Protein AF-A0AAD4Z0K3-F1 (afdb_monomer)

Sequence (74 aa):
MKISHACEVTELQRFPVLRKHLDEVMVKFFHHGVEPVERMIGNLIEMEVSLFCSYNEYQRSYSLRFSSKQSLAM

Radius of gyration: 27.38 Å; Cα contacts (8 Å, |Δi|>4): 6; chains: 1; bounding box: 45×16×79 Å

Solvent-accessible surface area (backbone atoms only — not comparable to full-atom values): 4196 Å² total; per-residue (Å²): 133,90,72,54,67,68,53,54,62,64,57,35,62,76,35,59,68,60,39,52,52,50,51,53,51,49,51,53,51,46,64,67,47,46,61,59,49,53,50,52,54,51,53,53,51,51,52,53,51,52,51,51,53,52,50,52,51,50,53,50,54,52,53,51,52,53,54,51,55,55,66,72,73,109

Secondary structure (DSSP, 8-state):
----HHHHHHTTTT-HHHHHHHHHHHHHHHHHHHHHHHHHHHHHHHHHHHHHHHHHHHHHHHHHHHHHHHHT--

Structure (mmCIF, N/CA/C/O backbone):
data_AF-A0AAD4Z0K3-F1
#
_entry.id   AF-A0AAD4Z0K3-F1
#
loop_
_atom_site.group_PDB
_atom_site.id
_atom_site.type_symbol
_atom_site.label_atom_id
_atom_site.label_alt_id
_atom_site.label_comp_id
_atom_site.label_asym_id
_atom_site.label_entity_id
_atom_site.label_seq_id
_atom_site.pdbx_PDB_ins_code
_atom_site.Cartn_x
_atom_site.Cartn_y
_atom_site.Cartn_z
_atom_site.occupancy
_atom_site.B_iso_or_equiv
_atom_site.auth_seq_id
_atom_site.auth_comp_id
_atom_site.auth_asym_id
_atom_site.auth_atom_id
_atom_site.pdbx_PDB_model_num
ATOM 1 N N . MET A 1 1 ? -0.508 -4.348 9.613 1.00 50.41 1 MET A N 1
ATOM 2 C CA . MET A 1 1 ? 0.029 -3.965 10.936 1.00 50.41 1 MET A CA 1
ATOM 3 C C . MET A 1 1 ? 0.264 -5.248 11.721 1.00 50.41 1 MET A C 1
ATOM 5 O O . MET A 1 1 ? -0.693 -5.976 11.933 1.00 50.41 1 MET A O 1
ATOM 9 N N . LYS A 1 2 ? 1.516 -5.605 12.045 1.00 52.97 2 LYS A N 1
ATOM 10 C CA . LYS A 1 2 ? 1.798 -6.788 12.877 1.00 52.97 2 LYS A CA 1
ATOM 11 C C . LYS A 1 2 ? 1.639 -6.377 14.335 1.00 52.97 2 LYS A C 1
ATOM 13 O O . LYS A 1 2 ? 2.538 -5.763 14.901 1.00 52.97 2 LYS A O 1
ATOM 18 N N . ILE A 1 3 ? 0.477 -6.659 14.908 1.00 66.94 3 ILE A N 1
ATOM 19 C CA . ILE A 1 3 ? 0.300 -6.576 16.355 1.00 66.94 3 ILE A CA 1
ATOM 20 C C . ILE A 1 3 ? 1.115 -7.731 16.940 1.00 66.94 3 ILE A C 1
ATOM 22 O O . ILE A 1 3 ? 1.107 -8.837 16.398 1.00 66.94 3 ILE A O 1
ATOM 26 N N . SER A 1 4 ? 1.880 -7.472 18.000 1.00 69.25 4 SER A N 1
ATOM 27 C CA . SER A 1 4 ? 2.532 -8.554 18.738 1.00 69.25 4 SER A CA 1
ATOM 28 C C . SER A 1 4 ? 1.467 -9.570 19.142 1.00 69.25 4 SER A C 1
ATOM 30 O O . SER A 1 4 ? 0.462 -9.192 19.743 1.00 69.25 4 SER A O 1
ATOM 32 N N . HIS A 1 5 ? 1.681 -10.849 18.834 1.00 64.62 5 HIS A N 1
ATOM 33 C CA . HIS A 1 5 ? 0.711 -11.896 19.153 1.00 64.62 5 HIS A CA 1
ATOM 34 C C . HIS A 1 5 ? 0.400 -11.940 20.664 1.00 64.62 5 HIS A C 1
ATOM 36 O O . HIS A 1 5 ? -0.733 -12.178 21.069 1.00 64.62 5 HIS A O 1
ATOM 42 N N . ALA A 1 6 ? 1.373 -11.573 21.507 1.00 65.00 6 ALA A N 1
ATOM 43 C CA . ALA A 1 6 ? 1.176 -11.421 22.948 1.00 65.00 6 ALA A CA 1
ATOM 44 C C . ALA A 1 6 ? 0.217 -10.267 23.315 1.00 65.00 6 ALA A C 1
ATOM 46 O O . ALA A 1 6 ? -0.573 -10.392 24.251 1.00 65.00 6 ALA A O 1
ATOM 47 N N . CYS A 1 7 ? 0.249 -9.158 22.568 1.00 63.06 7 CYS A N 1
ATOM 48 C CA . CYS A 1 7 ? -0.665 -8.025 22.747 1.00 63.06 7 CYS A CA 1
ATOM 49 C C . CYS A 1 7 ? -2.089 -8.371 22.268 1.00 63.06 7 CYS A C 1
ATOM 51 O O . CYS A 1 7 ? -3.073 -8.016 22.916 1.00 63.06 7 CYS A O 1
ATOM 53 N N . GLU A 1 8 ? -2.202 -9.150 21.190 1.00 65.81 8 GLU A N 1
ATOM 54 C CA . GLU A 1 8 ? -3.483 -9.620 20.649 1.00 65.81 8 GLU A CA 1
ATOM 55 C C . GLU A 1 8 ? -4.208 -10.613 21.576 1.00 65.81 8 GLU A C 1
ATOM 57 O O . GLU A 1 8 ? -5.431 -10.560 21.724 1.00 65.81 8 GLU A O 1
ATOM 62 N N . VAL A 1 9 ? -3.462 -11.506 22.230 1.00 63.97 9 VAL A N 1
ATOM 63 C CA . VAL A 1 9 ? -4.033 -12.556 23.087 1.00 63.97 9 VAL A CA 1
ATOM 64 C C . VAL A 1 9 ? -4.375 -12.044 24.489 1.00 63.97 9 VAL A C 1
ATOM 66 O O . VAL A 1 9 ? -5.383 -12.459 25.052 1.00 63.97 9 VAL A O 1
ATOM 69 N N . THR A 1 10 ? -3.586 -11.130 25.057 1.00 64.69 10 THR A N 1
ATOM 70 C CA . THR A 1 10 ? -3.709 -10.786 26.489 1.00 64.69 10 THR A CA 1
ATOM 71 C C . THR A 1 10 ? -4.538 -9.522 26.739 1.00 64.69 10 THR A C 1
ATOM 73 O O . THR A 1 10 ? -5.327 -9.472 27.681 1.00 64.69 10 THR A O 1
ATOM 76 N N . GLU A 1 11 ? -4.399 -8.503 25.887 1.00 64.88 11 GLU A N 1
ATOM 77 C CA . GLU A 1 11 ? -5.008 -7.180 26.106 1.00 64.88 11 GLU A CA 1
ATOM 78 C C . GLU A 1 11 ? -6.306 -7.016 25.301 1.00 64.88 11 GLU A C 1
ATOM 80 O O . G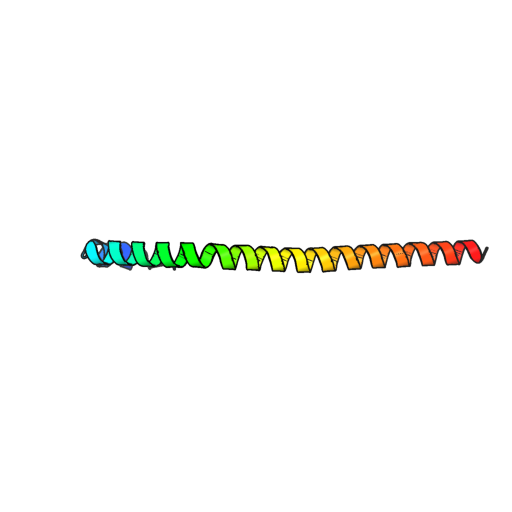LU A 1 11 ? -7.318 -6.545 25.817 1.00 64.88 11 GLU A O 1
ATOM 85 N N . LEU A 1 12 ? -6.321 -7.481 24.048 1.00 67.38 12 LEU A N 1
ATOM 86 C CA . LEU A 1 12 ? -7.478 -7.362 23.152 1.00 67.38 12 LEU A CA 1
ATOM 87 C C . LEU A 1 12 ? -8.606 -8.355 23.462 1.00 67.38 12 LEU A C 1
ATOM 89 O O . LEU A 1 12 ? -9.774 -8.040 23.241 1.00 67.38 12 LEU A O 1
ATOM 93 N N . GLN A 1 13 ? -8.294 -9.534 24.008 1.00 68.19 13 GLN A N 1
ATOM 94 C CA . GLN A 1 13 ? -9.322 -10.472 24.483 1.00 68.19 13 GLN A CA 1
ATOM 95 C C . GLN A 1 13 ? -10.037 -9.974 25.744 1.00 68.19 13 GLN A C 1
ATOM 97 O O . GLN A 1 13 ? -11.217 -10.256 25.939 1.00 68.19 13 GLN A O 1
ATOM 102 N N . ARG A 1 14 ? -9.343 -9.191 26.577 1.00 79.56 14 ARG A N 1
ATOM 103 C CA . ARG A 1 14 ? -9.895 -8.619 27.811 1.00 79.56 14 ARG A CA 1
ATOM 104 C C . ARG A 1 14 ? -10.933 -7.525 27.538 1.00 79.56 14 ARG A C 1
ATOM 106 O O . ARG A 1 14 ? -11.803 -7.290 28.372 1.00 79.56 14 ARG A O 1
ATOM 113 N N . PHE A 1 15 ? -10.873 -6.900 26.358 1.00 79.12 15 PHE A N 1
ATOM 114 C CA . PHE A 1 15 ? -11.775 -5.832 25.926 1.00 79.12 15 PHE A CA 1
ATOM 115 C C . PHE A 1 15 ? -12.394 -6.145 24.550 1.00 79.12 15 PHE A C 1
ATOM 117 O O . PHE A 1 15 ? -11.977 -5.581 23.533 1.00 79.12 15 PHE A O 1
ATOM 124 N N . PRO A 1 16 ? -13.431 -7.001 24.487 1.00 77.94 16 PRO A N 1
ATOM 125 C CA . PRO A 1 16 ? -14.015 -7.459 23.221 1.00 77.94 16 PRO A CA 1
ATOM 126 C C . PRO A 1 16 ? -14.602 -6.321 22.370 1.00 77.94 16 PRO A C 1
ATOM 128 O O . PRO A 1 16 ? -14.568 -6.380 21.142 1.00 77.94 16 PRO A O 1
ATOM 131 N N . VAL A 1 17 ? -15.093 -5.251 23.006 1.00 85.38 17 VAL A N 1
ATOM 132 C CA . VAL A 1 17 ? -15.603 -4.058 22.308 1.00 85.38 17 VAL A CA 1
ATOM 133 C C . VAL A 1 17 ? -14.474 -3.293 21.612 1.00 85.38 17 VAL A C 1
ATOM 135 O O . VAL A 1 17 ? -14.626 -2.894 20.460 1.00 85.38 17 VAL A O 1
ATOM 138 N N . LEU A 1 18 ? -13.324 -3.133 22.276 1.00 82.00 18 LEU A N 1
ATOM 139 C CA . LEU A 1 18 ? -12.153 -2.464 21.706 1.00 82.00 18 LEU A CA 1
ATOM 140 C C . LEU A 1 18 ? -11.590 -3.254 20.520 1.00 82.00 18 LEU A C 1
ATOM 142 O O . LEU A 1 18 ? -11.264 -2.665 19.493 1.00 82.00 18 LEU A O 1
ATOM 146 N N . ARG A 1 19 ? -11.542 -4.587 20.638 1.00 82.88 19 ARG A N 1
ATOM 147 C CA . ARG A 1 19 ? -11.149 -5.478 19.540 1.00 82.88 19 ARG A CA 1
ATOM 148 C C . ARG A 1 19 ? -12.046 -5.299 18.320 1.00 82.88 19 ARG A C 1
ATOM 150 O O . ARG A 1 19 ? -11.538 -5.053 17.234 1.00 82.88 19 ARG A O 1
ATOM 157 N N . LYS A 1 20 ? -13.368 -5.335 18.512 1.00 84.69 20 LYS A N 1
ATOM 158 C CA . LYS A 1 20 ? -14.327 -5.132 17.420 1.00 84.69 20 LYS A CA 1
ATOM 159 C C . LYS A 1 20 ? -14.133 -3.773 16.738 1.00 84.69 20 LYS A C 1
ATOM 161 O O . LYS A 1 20 ? -14.162 -3.692 15.517 1.00 84.69 20 LYS A O 1
ATOM 166 N N . HIS A 1 21 ? -13.895 -2.717 17.514 1.00 86.12 21 HIS A N 1
ATOM 167 C CA . HIS A 1 21 ? -13.686 -1.381 16.959 1.00 86.12 21 HIS A CA 1
ATOM 168 C C . HIS A 1 21 ? -12.372 -1.271 16.172 1.00 86.12 21 HIS A C 1
ATOM 170 O O . HIS A 1 21 ? -12.338 -0.656 15.108 1.00 86.12 21 HIS A O 1
ATOM 176 N N . LEU A 1 22 ? -11.302 -1.908 16.655 1.00 84.31 22 LE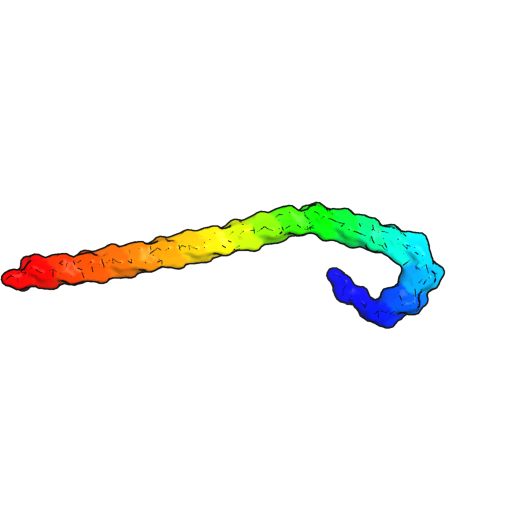U A N 1
ATOM 177 C CA . LEU A 1 22 ? -10.042 -2.010 15.920 1.00 84.31 22 LEU A CA 1
ATOM 178 C C . LEU A 1 22 ? -10.206 -2.793 14.620 1.00 84.31 22 LEU A C 1
ATOM 180 O O . LEU A 1 22 ? -9.741 -2.316 13.590 1.00 84.31 22 LEU A O 1
ATOM 184 N N . ASP A 1 23 ? -10.901 -3.930 14.643 1.00 83.50 23 ASP A N 1
ATOM 185 C CA . ASP A 1 23 ? -11.182 -4.725 13.443 1.00 83.50 23 ASP A CA 1
ATOM 186 C C . ASP A 1 23 ? -11.986 -3.907 12.416 1.00 83.50 23 ASP A C 1
ATOM 188 O O . ASP A 1 23 ? -11.632 -3.862 11.238 1.00 83.50 23 ASP A O 1
ATOM 192 N N . GLU A 1 24 ? -13.012 -3.172 12.854 1.00 88.31 24 GLU A N 1
ATOM 193 C CA . GLU A 1 24 ? -13.806 -2.288 11.989 1.00 88.31 24 GLU A CA 1
ATOM 194 C C . GLU A 1 24 ? -12.972 -1.159 11.365 1.00 88.31 24 GLU A C 1
ATOM 196 O O . GLU A 1 24 ? -13.105 -0.874 10.171 1.00 88.31 24 GLU A O 1
ATOM 201 N N . VAL A 1 25 ? -12.108 -0.509 12.150 1.00 86.19 25 VAL A N 1
ATOM 202 C CA . VAL A 1 25 ? -11.205 0.543 11.655 1.00 86.19 25 VAL A CA 1
ATOM 203 C C . VAL A 1 25 ? -10.189 -0.039 10.677 1.00 86.19 25 VAL A C 1
ATOM 205 O O . VAL A 1 25 ? -9.928 0.562 9.636 1.00 86.19 25 VAL A O 1
ATOM 208 N N . MET A 1 26 ? -9.655 -1.225 10.966 1.00 84.50 26 MET A N 1
ATOM 209 C CA . MET A 1 26 ? -8.666 -1.894 10.128 1.00 84.50 26 MET A CA 1
ATOM 210 C C . MET A 1 26 ? -9.263 -2.311 8.779 1.00 84.50 26 MET A C 1
ATOM 212 O O . MET A 1 26 ? -8.671 -2.032 7.739 1.00 84.50 26 MET A O 1
ATOM 216 N N . VAL A 1 27 ? -10.463 -2.900 8.776 1.00 85.00 27 VAL A N 1
ATOM 217 C CA . VAL A 1 27 ? -11.190 -3.271 7.551 1.00 85.00 27 VAL A CA 1
ATOM 218 C C . VAL A 1 27 ? -11.515 -2.037 6.717 1.00 85.00 27 VAL A C 1
ATOM 220 O O . VAL A 1 27 ? -11.282 -2.044 5.511 1.00 85.00 27 VAL A O 1
ATOM 223 N N . LYS A 1 28 ? -11.995 -0.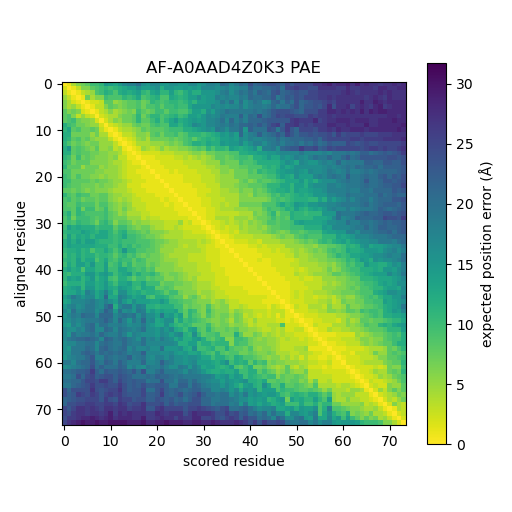952 7.339 1.00 86.31 28 LYS A N 1
ATOM 224 C CA . LYS A 1 28 ? -12.243 0.311 6.629 1.00 86.31 28 LYS A CA 1
ATOM 225 C C . LYS A 1 28 ? -10.956 0.860 6.023 1.00 86.31 28 LYS A C 1
ATOM 227 O O . LYS A 1 28 ? -10.961 1.239 4.857 1.00 86.31 28 LYS A O 1
ATOM 232 N N . PHE A 1 29 ? -9.863 0.875 6.778 1.00 84.44 29 PHE A N 1
ATOM 233 C CA . PHE A 1 29 ? -8.580 1.367 6.291 1.00 84.44 29 PHE A CA 1
ATOM 234 C C . PHE A 1 29 ? -8.067 0.541 5.105 1.00 84.44 29 PHE A C 1
ATOM 236 O O . PHE A 1 29 ? -7.686 1.109 4.086 1.00 84.44 29 PHE A O 1
ATOM 243 N N . PHE A 1 30 ? -8.117 -0.790 5.194 1.00 82.00 30 PHE A N 1
ATOM 244 C CA . PHE A 1 30 ? -7.703 -1.656 4.094 1.00 82.00 30 PHE A CA 1
ATOM 245 C C . PHE A 1 30 ? -8.617 -1.533 2.883 1.00 82.00 30 PHE A C 1
ATOM 247 O O . PHE A 1 30 ? -8.112 -1.379 1.783 1.00 82.00 30 PHE A O 1
ATOM 254 N N . HIS A 1 31 ? -9.936 -1.517 3.055 1.00 86.44 31 HIS A N 1
ATOM 255 C CA . HIS A 1 31 ? -10.859 -1.385 1.929 1.00 86.44 31 HIS A CA 1
ATOM 256 C C . HIS A 1 31 ? -10.600 -0.106 1.117 1.00 86.44 31 HIS A C 1
ATOM 258 O O . HIS A 1 31 ? -10.554 -0.150 -0.107 1.00 86.44 31 HIS A O 1
ATOM 264 N N . HIS A 1 32 ? -10.374 1.028 1.788 1.00 83.94 32 HIS A N 1
ATOM 265 C CA . HIS A 1 32 ? -10.060 2.289 1.107 1.00 83.94 32 HIS A CA 1
ATOM 266 C C . HIS A 1 32 ? -8.611 2.355 0.605 1.00 83.94 32 HIS A C 1
ATOM 268 O O . HIS A 1 32 ? -8.325 3.105 -0.321 1.00 83.94 32 HIS A O 1
ATOM 274 N N . GLY A 1 33 ? -7.693 1.608 1.221 1.00 81.31 33 GLY A N 1
ATOM 275 C CA . GLY A 1 33 ? -6.278 1.576 0.854 1.00 81.31 33 GLY A CA 1
ATOM 276 C C . GLY A 1 33 ? -5.934 0.577 -0.254 1.00 81.31 33 GLY A C 1
ATOM 277 O O . GLY A 1 33 ? -4.921 0.754 -0.920 1.00 81.31 33 GLY A O 1
ATOM 278 N N . VAL A 1 34 ? -6.756 -0.450 -0.477 1.00 86.31 34 VAL A N 1
ATOM 279 C CA . VAL A 1 34 ? -6.501 -1.497 -1.479 1.00 86.31 34 VAL A CA 1
ATOM 280 C C . VAL A 1 34 ? -6.602 -0.936 -2.894 1.00 86.31 34 VAL A C 1
ATOM 282 O O . VAL A 1 34 ? -5.637 -1.046 -3.642 1.00 86.31 34 VAL A O 1
ATOM 285 N N . GLU A 1 35 ? -7.697 -0.255 -3.237 1.00 84.94 35 GLU A N 1
ATOM 286 C CA . GLU A 1 35 ? -7.890 0.318 -4.578 1.00 84.94 35 GLU A CA 1
ATOM 287 C C . GLU A 1 35 ? -6.743 1.261 -5.020 1.00 84.94 35 GLU A C 1
ATOM 289 O O . GLU A 1 35 ? -6.209 1.082 -6.121 1.00 84.94 35 GLU A O 1
ATOM 294 N N . PRO A 1 36 ? -6.292 2.243 -4.208 1.00 88.31 36 PRO A N 1
ATOM 295 C CA . PRO A 1 36 ? -5.186 3.104 -4.609 1.00 88.31 36 PRO A CA 1
ATOM 296 C C . PRO A 1 36 ? -3.857 2.346 -4.694 1.00 88.31 36 PRO A C 1
ATOM 298 O O . PRO A 1 36 ? -3.062 2.646 -5.581 1.00 88.31 36 PRO A O 1
ATOM 301 N N . VAL A 1 37 ? -3.609 1.356 -3.831 1.00 90.94 37 VAL A N 1
ATOM 302 C CA . VAL A 1 37 ? -2.367 0.565 -3.869 1.00 90.94 37 VAL A CA 1
ATOM 303 C C . VAL A 1 37 ? -2.326 -0.347 -5.094 1.00 90.94 37 VAL A C 1
ATOM 305 O O . VAL A 1 37 ? -1.300 -0.400 -5.768 1.00 90.94 37 VAL A O 1
ATOM 308 N N . GLU A 1 38 ? -3.428 -1.011 -5.436 1.00 89.44 38 GLU A N 1
ATOM 309 C CA . GLU A 1 38 ? -3.532 -1.814 -6.658 1.00 89.44 38 GLU A CA 1
ATOM 310 C C . GLU A 1 38 ? -3.309 -0.955 -7.905 1.00 89.44 38 GLU A C 1
ATOM 312 O O . GLU A 1 38 ? -2.530 -1.333 -8.782 1.00 89.44 38 GLU A O 1
ATOM 317 N N . ARG A 1 39 ? -3.899 0.249 -7.950 1.00 92.50 39 ARG A N 1
ATOM 318 C CA . ARG A 1 39 ? -3.659 1.210 -9.035 1.00 92.50 39 ARG A CA 1
ATOM 319 C C . ARG A 1 39 ? -2.199 1.658 -9.093 1.00 92.50 39 ARG A C 1
ATOM 321 O O . ARG A 1 39 ? -1.632 1.733 -10.177 1.00 92.50 39 ARG A O 1
ATOM 328 N N . MET A 1 40 ? -1.574 1.944 -7.950 1.00 92.94 40 MET A N 1
ATOM 329 C CA . MET A 1 40 ? -0.157 2.319 -7.901 1.00 92.94 40 MET A CA 1
ATOM 330 C C . MET A 1 40 ? 0.738 1.202 -8.440 1.00 92.94 40 MET A C 1
ATOM 332 O O . MET A 1 40 ? 1.634 1.476 -9.233 1.00 92.94 40 MET A O 1
ATOM 336 N N . ILE A 1 41 ? 0.482 -0.048 -8.050 1.00 93.31 41 ILE A N 1
ATOM 337 C CA . ILE A 1 41 ? 1.235 -1.207 -8.538 1.00 93.31 41 ILE A CA 1
ATOM 338 C C . ILE A 1 41 ? 1.031 -1.380 -10.048 1.00 93.31 41 ILE A C 1
ATOM 340 O O . ILE A 1 41 ? 2.012 -1.558 -10.767 1.00 93.31 41 ILE A O 1
ATOM 344 N N . GLY A 1 42 ? -0.209 -1.270 -10.537 1.00 94.44 42 GLY A N 1
ATOM 345 C CA . GLY A 1 42 ? -0.519 -1.337 -11.967 1.00 94.44 42 GLY A CA 1
ATOM 346 C C . GLY A 1 42 ? 0.239 -0.282 -12.775 1.00 94.44 42 GLY A C 1
ATOM 347 O O . GLY A 1 42 ? 0.958 -0.624 -13.709 1.00 94.44 42 GLY A O 1
ATOM 348 N N . ASN A 1 43 ? 0.176 0.981 -12.345 1.00 93.12 43 ASN A N 1
ATOM 349 C CA . ASN A 1 43 ? 0.873 2.085 -13.007 1.00 93.12 43 ASN A CA 1
ATOM 350 C C . ASN A 1 43 ? 2.396 1.876 -13.043 1.00 93.12 43 ASN A C 1
ATOM 352 O O . ASN A 1 43 ? 3.036 2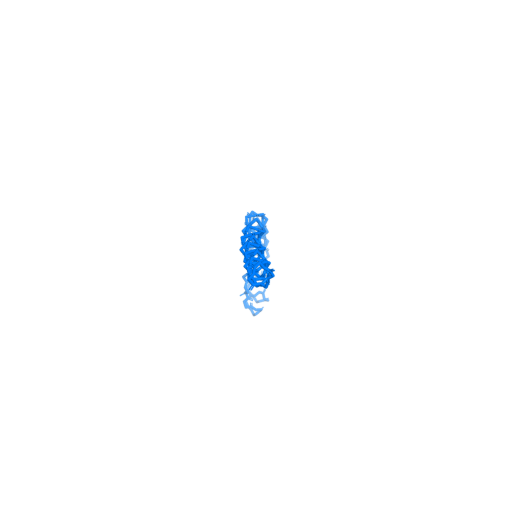.163 -14.051 1.00 93.12 43 ASN A O 1
ATOM 356 N N . LEU A 1 44 ? 2.989 1.368 -11.957 1.00 94.25 44 LEU A N 1
ATOM 357 C CA . LEU A 1 44 ? 4.425 1.081 -11.903 1.00 94.25 44 LEU A CA 1
ATOM 358 C C . LEU A 1 44 ? 4.818 -0.034 -12.879 1.00 94.25 44 LEU A C 1
ATOM 360 O O . LEU A 1 44 ? 5.816 0.096 -13.584 1.00 94.25 44 LEU A O 1
ATOM 364 N N . ILE A 1 45 ? 4.023 -1.103 -12.960 1.00 93.25 45 ILE A N 1
ATOM 365 C CA . ILE A 1 45 ? 4.260 -2.191 -13.916 1.00 93.25 45 ILE A CA 1
ATOM 366 C C . ILE A 1 45 ? 4.142 -1.671 -15.351 1.00 93.25 45 ILE A C 1
ATOM 368 O O . ILE A 1 45 ? 5.010 -1.957 -16.173 1.00 93.25 45 ILE A O 1
ATOM 372 N N . GLU A 1 46 ? 3.112 -0.884 -15.661 1.00 91.69 46 GLU A N 1
ATOM 373 C CA . GLU A 1 46 ? 2.931 -0.302 -16.995 1.00 91.69 46 GLU A CA 1
ATOM 374 C C . GLU A 1 46 ? 4.103 0.597 -17.404 1.00 91.69 46 GLU A C 1
ATOM 376 O O . GLU A 1 46 ? 4.559 0.527 -18.550 1.0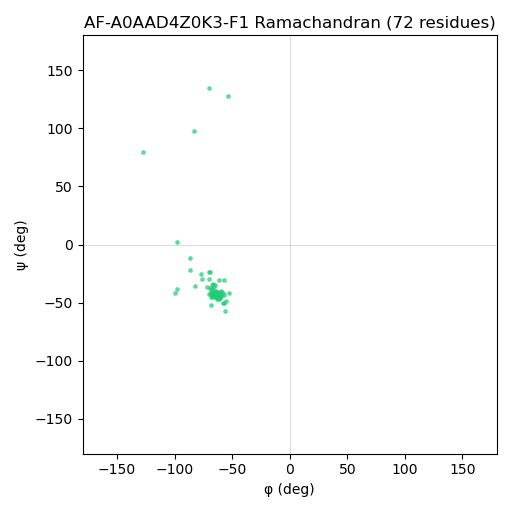0 91.69 46 GLU A O 1
ATOM 381 N N . MET A 1 47 ? 4.633 1.404 -16.480 1.00 92.69 47 MET A N 1
ATOM 382 C CA . MET A 1 47 ? 5.815 2.235 -16.727 1.00 92.69 47 MET A CA 1
ATOM 383 C C . MET A 1 47 ? 7.051 1.393 -17.074 1.00 92.69 47 MET A C 1
ATOM 385 O O . MET A 1 47 ? 7.729 1.685 -18.061 1.00 92.69 47 MET A O 1
ATOM 389 N N . GLU A 1 48 ? 7.325 0.333 -16.311 1.00 89.75 48 GLU A N 1
ATOM 390 C CA . GLU A 1 48 ? 8.470 -0.560 -16.543 1.00 89.75 48 GLU A CA 1
ATOM 391 C C . GLU A 1 48 ? 8.328 -1.353 -17.850 1.00 89.75 48 GLU A C 1
ATOM 393 O O . GLU A 1 48 ? 9.272 -1.447 -18.639 1.00 89.75 48 GLU A O 1
ATOM 398 N N . VAL A 1 49 ? 7.129 -1.875 -18.135 1.00 90.25 49 VAL A N 1
ATOM 399 C CA . VAL A 1 49 ? 6.835 -2.581 -19.393 1.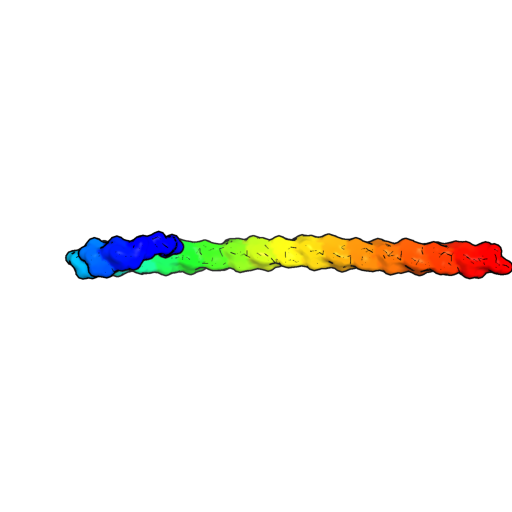00 90.25 49 VAL A CA 1
ATOM 400 C C . VAL A 1 49 ? 7.014 -1.642 -20.587 1.00 90.25 49 VAL A C 1
ATOM 402 O O . VAL A 1 49 ? 7.646 -2.022 -21.573 1.00 90.25 49 VAL A O 1
ATOM 405 N N . SER A 1 50 ? 6.535 -0.399 -20.492 1.00 86.88 50 SER A N 1
ATOM 406 C CA . SER A 1 50 ? 6.680 0.608 -21.554 1.00 86.88 50 SER A CA 1
ATOM 407 C C . SER A 1 50 ? 8.144 0.971 -21.812 1.00 86.88 50 SER A C 1
ATOM 409 O O . SER A 1 50 ? 8.570 1.078 -22.969 1.00 86.88 50 SER A O 1
ATOM 411 N N . LEU A 1 51 ? 8.939 1.109 -20.747 1.00 88.06 51 LEU A N 1
ATOM 412 C CA . LEU A 1 51 ? 10.379 1.344 -20.834 1.00 88.06 51 LEU A CA 1
ATOM 413 C C . LEU A 1 51 ? 11.097 0.158 -21.500 1.00 88.06 51 LEU A C 1
ATOM 415 O O . LEU A 1 51 ? 11.882 0.347 -22.434 1.00 88.06 51 LEU A O 1
ATOM 419 N N . PHE A 1 5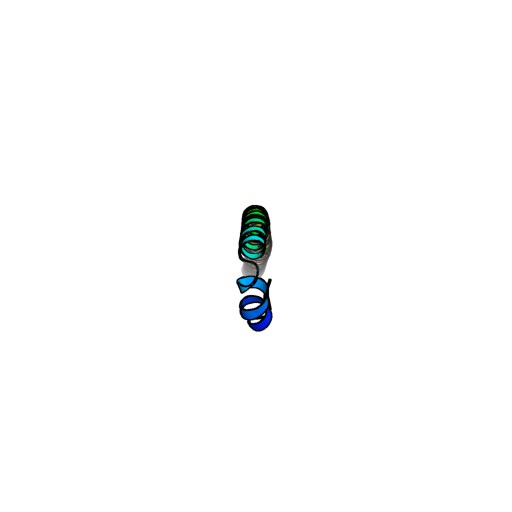2 ? 10.784 -1.068 -21.081 1.00 87.00 52 PHE A N 1
ATOM 420 C CA . PHE A 1 52 ? 11.369 -2.289 -21.633 1.00 87.00 52 PHE A CA 1
ATOM 421 C C . PHE A 1 52 ? 11.004 -2.507 -23.110 1.00 87.00 52 PHE A C 1
ATOM 423 O O . PHE A 1 52 ? 11.879 -2.825 -23.923 1.00 87.00 52 PHE A O 1
ATOM 430 N N . CYS A 1 53 ? 9.738 -2.313 -23.490 1.00 82.75 53 CYS A N 1
ATOM 431 C CA . CYS A 1 53 ? 9.283 -2.429 -24.878 1.00 82.75 53 CYS A CA 1
ATOM 432 C C . CYS A 1 53 ? 9.996 -1.420 -25.786 1.00 82.75 53 CYS A C 1
ATOM 434 O O . CYS A 1 53 ? 10.520 -1.807 -26.833 1.00 82.75 53 CYS A O 1
ATOM 436 N N . SER A 1 54 ? 10.104 -0.164 -25.344 1.00 86.00 54 SER A N 1
ATOM 437 C CA . SER A 1 54 ? 10.783 0.898 -26.095 1.00 86.00 54 SER A CA 1
ATOM 438 C C . SER A 1 54 ? 12.273 0.605 -26.284 1.00 86.00 54 SER A C 1
ATOM 440 O O . SER A 1 54 ? 12.817 0.785 -27.374 1.00 86.00 54 SER A O 1
ATOM 442 N N . TYR A 1 55 ? 12.946 0.104 -25.244 1.00 85.62 55 TYR A N 1
ATOM 443 C CA . TYR A 1 55 ? 14.357 -0.271 -25.329 1.00 85.62 55 TYR A CA 1
ATOM 444 C C . TYR A 1 55 ? 14.592 -1.422 -26.317 1.00 85.62 55 TYR A C 1
ATOM 446 O O . TYR A 1 55 ? 15.518 -1.365 -27.128 1.00 85.62 55 TYR A O 1
ATOM 454 N N . ASN A 1 56 ? 13.745 -2.453 -26.293 1.00 85.44 56 ASN A N 1
ATOM 455 C CA . ASN A 1 56 ? 13.862 -3.579 -27.221 1.00 85.44 56 ASN A CA 1
ATOM 456 C C . ASN A 1 56 ? 13.591 -3.169 -28.672 1.00 85.44 56 ASN A C 1
ATOM 458 O O . ASN A 1 56 ? 14.306 -3.599 -29.578 1.00 85.44 56 ASN A O 1
ATOM 462 N N . GLU A 1 57 ? 12.591 -2.320 -28.909 1.00 84.38 57 GLU A N 1
ATOM 463 C CA . GLU A 1 57 ? 12.302 -1.797 -30.245 1.00 84.38 57 GLU A CA 1
ATOM 464 C C . GLU A 1 57 ? 13.445 -0.920 -30.768 1.00 84.38 57 GLU A C 1
ATOM 466 O O . GLU A 1 57 ? 13.870 -1.069 -31.919 1.00 84.38 57 GLU A O 1
ATOM 471 N N . TYR A 1 58 ? 14.015 -0.078 -29.902 1.00 82.50 58 TYR A N 1
ATOM 472 C CA . TYR A 1 58 ? 15.227 0.674 -30.198 1.00 82.50 58 TYR A CA 1
ATOM 473 C C . TYR A 1 58 ? 16.356 -0.284 -30.595 1.00 82.50 58 TYR A C 1
ATOM 475 O O . TYR A 1 58 ? 16.823 -0.227 -31.728 1.00 82.50 58 TYR A O 1
ATOM 483 N N . GLN A 1 59 ? 16.734 -1.250 -29.756 1.00 78.50 59 GLN A N 1
ATOM 484 C CA . GLN A 1 59 ? 17.785 -2.225 -30.089 1.00 78.50 59 GLN A CA 1
ATOM 485 C C . GLN A 1 59 ? 17.544 -2.930 -31.435 1.00 78.50 59 GLN A C 1
ATOM 487 O O . GLN A 1 59 ? 18.460 -3.048 -32.255 1.00 78.50 59 GLN A O 1
ATOM 492 N N . ARG A 1 60 ? 16.297 -3.320 -31.723 1.00 81.69 60 ARG A N 1
ATOM 493 C CA . ARG A 1 60 ? 15.913 -3.950 -32.993 1.00 81.69 60 ARG A CA 1
ATOM 494 C C . ARG A 1 60 ? 16.104 -3.012 -34.189 1.00 81.69 60 ARG A C 1
ATOM 496 O O . ARG A 1 60 ? 16.674 -3.423 -35.199 1.00 81.69 60 ARG A O 1
ATOM 503 N N . SER A 1 61 ? 15.694 -1.749 -34.065 1.00 81.94 61 SER A N 1
ATOM 504 C CA . SER A 1 61 ? 15.910 -0.699 -35.071 1.00 81.94 61 SER A CA 1
ATOM 505 C C . SER A 1 61 ? 17.402 -0.454 -35.333 1.00 81.94 61 SER A C 1
ATOM 507 O O . SER A 1 61 ? 17.813 -0.349 -36.492 1.00 81.94 61 SER A O 1
ATOM 509 N N . TYR A 1 62 ? 18.239 -0.430 -34.289 1.00 76.50 62 TYR A N 1
ATOM 510 C CA . TYR A 1 62 ? 19.690 -0.256 -34.432 1.00 76.50 62 TYR A CA 1
ATOM 511 C C . TYR A 1 62 ? 20.349 -1.453 -35.126 1.00 76.50 62 TYR A C 1
ATOM 513 O O . TYR A 1 62 ? 21.133 -1.254 -36.056 1.00 76.50 62 TYR A O 1
ATOM 521 N N . SER A 1 63 ? 19.989 -2.683 -34.750 1.00 81.06 63 SER A N 1
ATOM 522 C CA . SER A 1 63 ? 20.506 -3.903 -35.390 1.00 81.06 63 SER A CA 1
ATOM 523 C C . SER A 1 63 ? 20.134 -4.000 -36.877 1.00 81.06 63 SER A C 1
ATOM 525 O O . SER A 1 63 ? 20.975 -4.338 -37.716 1.00 8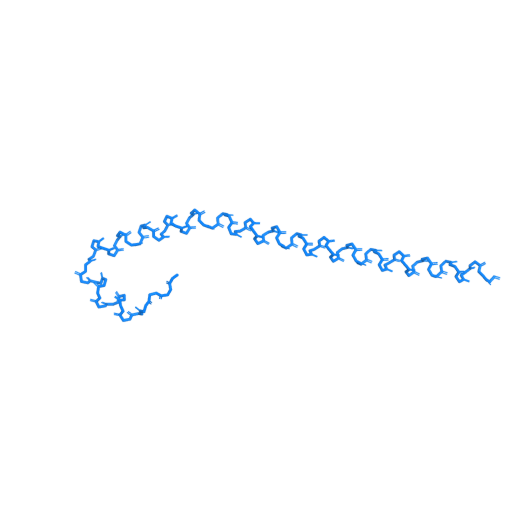1.06 63 SER A O 1
ATOM 527 N N . LEU A 1 64 ? 18.895 -3.637 -37.235 1.00 76.69 64 LEU A N 1
ATOM 528 C CA . LEU A 1 64 ? 18.433 -3.629 -38.628 1.00 76.69 64 LEU A CA 1
ATOM 529 C C . LEU A 1 64 ? 19.140 -2.557 -39.467 1.00 76.69 64 LEU A C 1
ATOM 531 O O . LEU A 1 64 ? 19.569 -2.847 -40.582 1.00 76.69 64 LEU A O 1
ATOM 535 N N . ARG A 1 65 ? 19.318 -1.337 -38.937 1.00 72.62 65 ARG A N 1
ATOM 536 C CA . ARG A 1 65 ? 20.048 -0.261 -39.639 1.00 72.62 65 ARG A CA 1
ATOM 537 C C . ARG A 1 65 ? 21.531 -0.565 -39.808 1.00 72.62 65 ARG A C 1
ATOM 539 O O . ARG A 1 65 ? 22.130 -0.143 -40.791 1.00 72.62 65 ARG A O 1
ATOM 546 N N . PHE A 1 66 ? 22.140 -1.257 -38.852 1.00 71.50 66 PHE A N 1
ATOM 547 C CA . PHE A 1 66 ? 23.529 -1.685 -38.973 1.00 71.50 66 PHE A CA 1
ATOM 548 C C . PHE A 1 66 ? 23.683 -2.752 -40.065 1.00 71.50 66 PHE A C 1
ATOM 550 O O . PHE A 1 66 ? 24.538 -2.612 -40.937 1.00 71.50 66 PHE A O 1
ATOM 557 N N . SER A 1 67 ? 22.788 -3.745 -40.090 1.00 69.38 67 SER A N 1
ATOM 558 C CA . SER A 1 67 ? 22.771 -4.789 -41.126 1.00 69.38 67 SER A CA 1
ATOM 559 C C . SER A 1 67 ? 22.485 -4.226 -42.524 1.00 69.38 67 SER A C 1
ATOM 561 O O . SER A 1 67 ? 23.136 -4.614 -43.491 1.00 69.38 67 SER A O 1
ATOM 563 N N . SER A 1 68 ? 21.566 -3.261 -42.650 1.00 68.12 68 SER A N 1
ATOM 564 C CA . SER A 1 68 ? 21.272 -2.631 -43.943 1.00 68.12 68 SER A CA 1
ATOM 565 C C . SER A 1 68 ? 22.423 -1.762 -44.452 1.00 68.12 68 SER A C 1
ATOM 567 O O . SER A 1 68 ? 22.715 -1.785 -45.644 1.00 68.12 68 SER A O 1
ATOM 569 N N . LYS A 1 69 ? 23.130 -1.046 -43.566 1.00 69.38 69 LYS A N 1
ATOM 570 C CA . LYS A 1 69 ? 24.330 -0.278 -43.936 1.00 69.38 69 LYS A CA 1
ATOM 571 C C . LYS A 1 69 ? 25.486 -1.165 -44.400 1.00 69.38 69 LYS A C 1
ATOM 573 O O . LYS A 1 69 ? 26.208 -0.754 -45.298 1.00 69.38 69 LYS A O 1
ATOM 578 N N . GLN A 1 70 ? 25.653 -2.358 -43.828 1.00 63.62 70 GLN A N 1
ATOM 579 C CA . GLN A 1 70 ? 26.650 -3.322 -44.310 1.00 63.62 70 GLN A CA 1
ATOM 580 C C . GLN A 1 70 ? 26.285 -3.885 -45.688 1.00 63.62 70 GLN A C 1
ATOM 582 O O . GLN A 1 70 ? 27.148 -3.970 -46.552 1.00 63.62 70 GLN A O 1
ATOM 587 N N . SER A 1 71 ? 25.008 -4.206 -45.920 1.00 61.41 71 SER A N 1
ATOM 588 C CA . SER A 1 71 ? 24.544 -4.734 -47.210 1.00 61.41 71 SER A CA 1
ATOM 589 C C . SER A 1 71 ? 24.577 -3.712 -48.351 1.00 61.41 71 SER A C 1
ATOM 591 O O . SER A 1 71 ? 24.601 -4.123 -49.503 1.00 61.41 71 SER A O 1
ATOM 593 N N . LEU A 1 72 ? 24.537 -2.409 -48.052 1.00 64.00 72 LEU A N 1
ATOM 594 C CA . LEU A 1 72 ? 24.647 -1.334 -49.049 1.00 64.00 72 LEU A CA 1
ATOM 595 C C . LEU 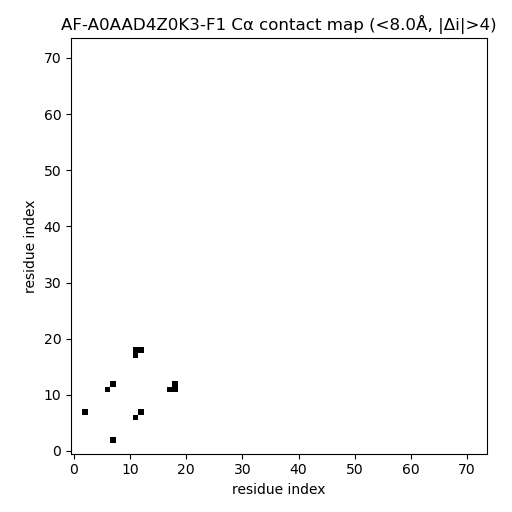A 1 72 ? 26.107 -0.940 -49.350 1.00 64.00 72 LEU A C 1
ATOM 597 O O . LEU A 1 72 ? 26.349 -0.150 -50.258 1.00 64.00 72 LEU A O 1
ATOM 601 N N . ALA A 1 73 ? 27.054 -1.417 -48.537 1.00 58.69 73 ALA A N 1
ATOM 602 C CA . ALA A 1 73 ? 28.489 -1.161 -48.671 1.00 58.69 73 ALA A CA 1
ATOM 603 C C . ALA A 1 73 ? 29.243 -2.302 -49.392 1.00 58.69 73 ALA A C 1
ATOM 605 O O . ALA A 1 73 ? 30.466 -2.229 -49.517 1.00 58.69 73 ALA A O 1
ATOM 606 N N . MET A 1 74 ? 28.518 -3.333 -49.844 1.00 53.47 74 MET A N 1
ATOM 607 C CA . MET A 1 74 ? 28.951 -4.370 -50.793 1.00 53.47 74 MET A CA 1
ATOM 608 C C . MET A 1 74 ? 28.403 -4.052 -52.182 1.00 53.47 74 MET A C 1
ATOM 610 O O . MET A 1 74 ? 29.138 -4.313 -53.157 1.00 53.47 74 MET A O 1
#

InterPro domains:
  IPR000375 Dynamin stalk domain [PF01031] (1-61)

pLDDT: mean 79.14, std 11.13, range [50.41, 94.44]

Foldseek 3Di:
DDDPVCCCPPPCVVPVPVVVVVVVVVVVCCVVVVVVVVVVVVVVVVVVVVVVVVVVVVVVVVVVVVVVVVVVVD

Mean predicted aligned error: 11.96 Å

Organism: Prunus dulcis (NCBI:txid3755)